Protein AF-A0A3E2NB22-F1 (afdb_monomer_lite)

Structure (mmCIF, N/CA/C/O backbone):
data_AF-A0A3E2NB22-F1
#
_entry.id   AF-A0A3E2NB22-F1
#
loop_
_atom_site.group_PDB
_atom_site.id
_atom_site.type_symbol
_atom_site.label_atom_id
_atom_site.label_alt_id
_atom_site.label_comp_id
_atom_site.label_asym_id
_atom_site.label_entity_id
_atom_site.label_seq_id
_atom_site.pdbx_PDB_ins_code
_atom_site.Cartn_x
_atom_site.Cartn_y
_atom_site.Cartn_z
_atom_site.occupancy
_atom_site.B_iso_or_equiv
_atom_site.auth_seq_id
_atom_site.auth_comp_id
_atom_site.auth_asym_id
_atom_site.auth_atom_id
_atom_site.pdbx_PDB_model_num
ATOM 1 N N . MET A 1 1 ? 12.118 -17.884 -17.580 1.00 45.94 1 MET A N 1
ATOM 2 C CA . MET A 1 1 ? 10.967 -16.963 -17.712 1.00 45.94 1 MET A CA 1
ATOM 3 C C . MET A 1 1 ? 10.759 -16.250 -16.384 1.00 45.94 1 MET A C 1
ATOM 5 O O . MET A 1 1 ? 10.612 -16.933 -15.383 1.00 45.94 1 MET A O 1
ATOM 9 N N . ALA A 1 2 ? 10.777 -14.916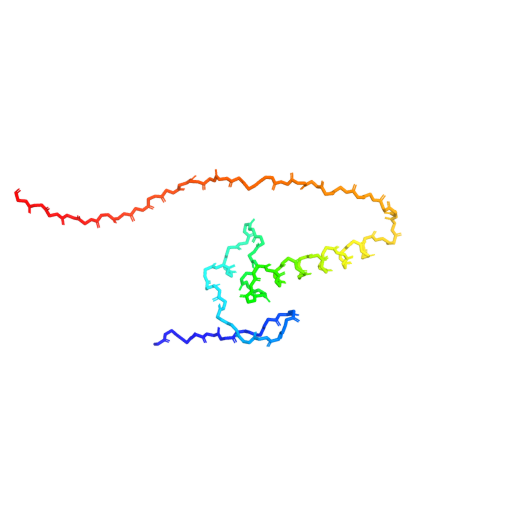 -16.342 1.00 56.53 2 ALA A N 1
ATOM 10 C CA . ALA A 1 2 ? 10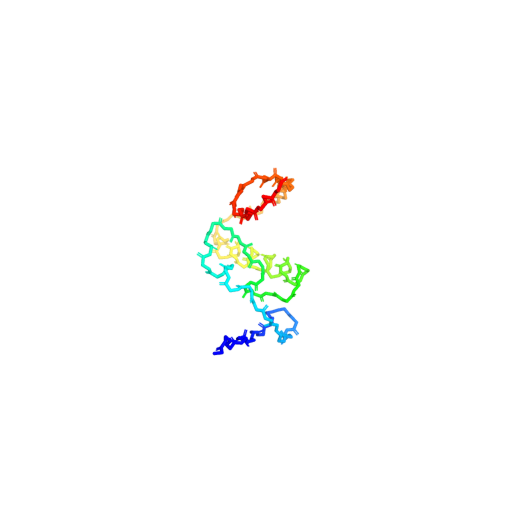.429 -14.177 -15.127 1.00 56.53 2 ALA A CA 1
ATOM 11 C C . ALA A 1 2 ? 8.907 -14.232 -14.945 1.00 56.53 2 ALA A C 1
ATOM 13 O O . ALA A 1 2 ? 8.161 -13.547 -15.644 1.00 56.53 2 ALA A O 1
ATOM 14 N N . TYR A 1 3 ? 8.431 -15.113 -14.070 1.00 58.81 3 TYR A N 1
ATOM 15 C CA . TYR A 1 3 ? 7.012 -15.221 -13.747 1.00 58.81 3 TYR A CA 1
ATOM 16 C C . TYR A 1 3 ? 6.576 -13.880 -13.151 1.00 58.81 3 TYR A C 1
ATOM 18 O O . TYR A 1 3 ? 7.038 -13.492 -12.079 1.00 58.81 3 TYR A O 1
ATOM 26 N N . LYS A 1 4 ? 5.717 -13.142 -13.863 1.00 71.62 4 LYS A N 1
ATOM 27 C CA . LYS A 1 4 ? 5.074 -11.934 -13.337 1.00 71.62 4 LYS A CA 1
ATOM 28 C C . LYS A 1 4 ? 4.147 -12.369 -12.203 1.00 71.62 4 LYS A C 1
ATOM 30 O O . LYS A 1 4 ? 2.989 -12.702 -12.438 1.00 71.62 4 LYS A O 1
ATOM 35 N N . VAL A 1 5 ? 4.676 -12.420 -10.983 1.00 80.06 5 VAL A N 1
ATOM 36 C CA . VAL A 1 5 ? 3.898 -12.706 -9.776 1.00 80.06 5 VAL A CA 1
ATOM 37 C C . VAL A 1 5 ? 2.869 -11.590 -9.633 1.00 80.06 5 VAL A C 1
ATOM 39 O O . VAL A 1 5 ? 3.227 -10.441 -9.396 1.00 80.06 5 VAL A O 1
ATOM 42 N N . GLN A 1 6 ? 1.592 -11.905 -9.835 1.00 87.75 6 GLN A N 1
ATOM 43 C CA . GLN A 1 6 ? 0.505 -10.952 -9.632 1.00 87.75 6 GLN A CA 1
ATOM 44 C C . GLN A 1 6 ? 0.041 -11.039 -8.179 1.00 87.75 6 GLN A C 1
ATOM 46 O O . GLN A 1 6 ? -0.224 -12.132 -7.679 1.00 87.75 6 GLN A O 1
ATOM 51 N N . LYS A 1 7 ? -0.050 -9.895 -7.497 1.00 88.44 7 LYS A N 1
ATOM 52 C CA . LYS A 1 7 ? -0.551 -9.799 -6.119 1.00 88.44 7 LYS A CA 1
ATOM 53 C C . LYS A 1 7 ? -1.887 -9.038 -6.113 1.00 88.44 7 LYS A C 1
ATOM 55 O O . LYS A 1 7 ? -2.073 -8.143 -6.940 1.00 88.44 7 LYS A O 1
ATOM 60 N N . PRO A 1 8 ? -2.834 -9.372 -5.219 1.00 92.00 8 PRO A N 1
ATOM 61 C CA . PRO A 1 8 ? -4.070 -8.611 -5.071 1.00 92.00 8 PRO A CA 1
ATOM 62 C C . PRO A 1 8 ? -3.832 -7.318 -4.277 1.00 92.00 8 PRO A C 1
ATOM 64 O O . PRO A 1 8 ? -3.152 -7.320 -3.248 1.00 92.00 8 PRO A O 1
ATOM 67 N N . CYS A 1 9 ? -4.422 -6.211 -4.725 1.00 92.62 9 CYS A N 1
ATOM 68 C CA . CYS A 1 9 ? -4.402 -4.938 -4.010 1.00 92.62 9 CYS A CA 1
ATOM 69 C C . CYS A 1 9 ? -5.190 -5.035 -2.698 1.00 92.62 9 CYS A C 1
ATOM 71 O O . CYS A 1 9 ? -6.334 -5.484 -2.683 1.00 92.62 9 CYS A O 1
ATOM 73 N N . LYS A 1 10 ? -4.61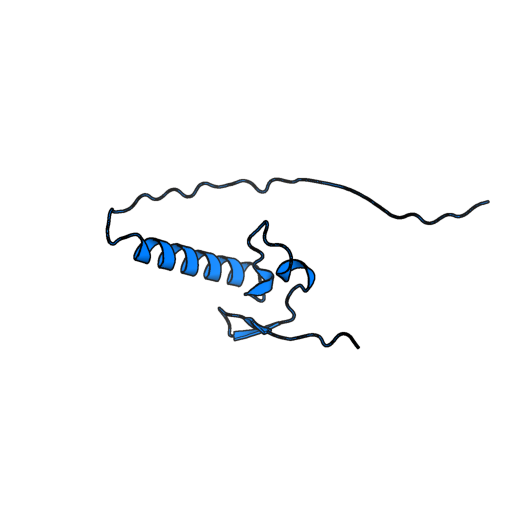3 -4.535 -1.601 1.00 91.06 10 LYS A N 1
ATOM 74 C CA . LYS A 1 10 ? -5.246 -4.566 -0.271 1.00 91.06 10 LYS A CA 1
ATOM 75 C C . LYS A 1 10 ? -6.443 -3.619 -0.101 1.00 91.06 10 LYS A C 1
ATOM 77 O O . LYS A 1 10 ? -7.156 -3.746 0.887 1.00 91.06 10 LYS A O 1
ATOM 82 N N . ILE A 1 11 ? -6.660 -2.686 -1.032 1.00 93.81 11 ILE A N 1
ATOM 83 C CA . ILE A 1 11 ? -7.772 -1.722 -0.984 1.00 93.81 11 ILE A CA 1
ATOM 84 C C . ILE A 1 11 ? -8.903 -2.124 -1.927 1.00 93.81 11 ILE A C 1
ATOM 86 O O . ILE A 1 11 ? -10.037 -2.271 -1.489 1.00 93.81 11 ILE A O 1
ATOM 90 N N . CYS A 1 12 ? -8.599 -2.333 -3.210 1.00 92.44 12 CYS A N 1
ATOM 91 C CA . CYS A 1 12 ? -9.617 -2.606 -4.228 1.00 92.44 12 CYS A CA 1
ATOM 92 C C . CYS A 1 12 ? -9.681 -4.072 -4.690 1.00 92.44 12 CYS A C 1
ATOM 94 O O . CYS A 1 12 ? -10.512 -4.402 -5.529 1.00 92.44 12 CYS A O 1
ATOM 96 N N . GLY A 1 13 ? -8.785 -4.947 -4.217 1.00 90.38 13 GLY A N 1
ATOM 97 C CA . GLY A 1 13 ? -8.767 -6.371 -4.576 1.00 90.38 13 GLY A CA 1
ATOM 98 C C . GLY A 1 13 ? -8.254 -6.697 -5.984 1.00 90.38 13 GLY A C 1
ATOM 99 O O . GLY A 1 13 ? -8.087 -7.869 -6.312 1.00 90.38 13 GLY A O 1
ATOM 100 N N . LYS A 1 14 ? -7.958 -5.693 -6.821 1.00 91.62 14 LYS A N 1
ATOM 101 C CA . LYS A 1 14 ? -7.466 -5.900 -8.193 1.00 91.62 14 LYS A CA 1
ATOM 102 C C . LYS A 1 14 ? -6.093 -6.571 -8.204 1.00 91.62 14 LYS A C 1
ATOM 104 O O . LYS A 1 14 ? -5.216 -6.208 -7.419 1.00 91.62 14 LYS A O 1
ATOM 109 N N . LEU A 1 15 ? -5.898 -7.505 -9.130 1.00 90.94 15 LEU A N 1
ATOM 110 C CA . LEU A 1 15 ? -4.594 -8.107 -9.396 1.00 90.94 15 LEU A CA 1
ATOM 111 C C . LEU A 1 15 ? -3.688 -7.089 -10.085 1.00 90.94 15 LEU A C 1
ATOM 113 O O . LEU A 1 15 ? -4.098 -6.416 -11.030 1.00 90.94 15 LEU A O 1
ATOM 117 N N . TYR A 1 16 ? -2.455 -6.970 -9.607 1.00 90.19 16 TYR A N 1
ATOM 118 C CA . TYR A 1 16 ? -1.464 -6.084 -10.198 1.00 90.19 16 TYR A CA 1
ATOM 119 C C . TYR A 1 16 ? -0.062 -6.691 -10.102 1.00 90.19 16 TYR A C 1
ATOM 121 O O . TYR A 1 16 ? 0.190 -7.602 -9.311 1.00 90.19 16 TYR A O 1
ATOM 129 N N . THR A 1 17 ? 0.859 -6.205 -10.939 1.00 88.44 17 THR A N 1
ATOM 130 C CA . THR A 1 17 ? 2.274 -6.589 -10.850 1.00 88.44 17 THR A CA 1
ATOM 131 C C . THR A 1 17 ? 2.980 -5.663 -9.851 1.00 88.44 17 THR A C 1
ATOM 133 O O . THR A 1 17 ? 3.103 -4.470 -10.143 1.00 88.44 17 THR A O 1
ATOM 136 N N . PRO A 1 18 ? 3.448 -6.167 -8.698 1.00 86.00 18 PRO A N 1
ATOM 137 C CA . PRO A 1 18 ? 4.252 -5.385 -7.776 1.00 86.00 18 PRO A CA 1
ATOM 138 C C . PRO A 1 18 ? 5.625 -5.080 -8.382 1.00 86.00 18 PRO A C 1
ATOM 140 O O . PRO A 1 18 ? 6.123 -5.772 -9.270 1.00 86.00 18 PRO A O 1
ATOM 143 N N . CYS A 1 19 ? 6.241 -4.017 -7.885 1.00 83.56 19 CYS A N 1
ATOM 144 C CA . CYS A 1 19 ? 7.610 -3.666 -8.234 1.00 83.56 19 CYS A CA 1
ATOM 145 C C . CYS A 1 19 ? 8.580 -4.647 -7.555 1.00 83.56 19 CYS A C 1
ATOM 147 O O . CYS A 1 19 ? 8.590 -4.725 -6.330 1.00 83.56 19 CYS A O 1
ATOM 149 N N . SER A 1 20 ? 9.372 -5.383 -8.345 1.00 76.62 20 SER A N 1
ATOM 150 C CA . SER A 1 20 ? 10.293 -6.420 -7.844 1.00 76.62 20 SER A CA 1
ATOM 151 C C . SER A 1 20 ? 11.427 -5.849 -6.987 1.00 76.62 20 SER A C 1
ATOM 153 O O . SER A 1 20 ? 11.811 -6.444 -5.986 1.00 76.62 20 SER A O 1
ATOM 155 N N . ASP A 1 21 ? 11.944 -4.680 -7.364 1.00 79.56 21 ASP A N 1
ATOM 156 C CA . ASP A 1 21 ? 13.025 -4.007 -6.634 1.00 79.56 21 ASP A CA 1
ATOM 157 C C . ASP A 1 21 ? 12.524 -3.367 -5.334 1.00 79.56 21 ASP A C 1
ATOM 159 O O . ASP A 1 21 ? 13.173 -3.417 -4.296 1.00 79.56 21 ASP A O 1
ATOM 163 N N . CYS A 1 22 ? 11.291 -2.859 -5.360 1.00 78.44 22 CYS A N 1
ATOM 164 C CA . CYS A 1 22 ? 10.675 -2.168 -4.233 1.00 78.44 22 CYS A CA 1
ATOM 165 C C . CYS A 1 22 ? 10.387 -3.078 -3.023 1.00 78.44 22 CYS A C 1
ATOM 167 O O . CYS A 1 22 ? 9.995 -2.571 -1.977 1.00 78.44 22 CYS A O 1
ATOM 169 N N . GLU A 1 23 ? 10.498 -4.404 -3.167 1.00 74.38 23 GLU A N 1
ATOM 170 C CA . GLU A 1 23 ? 10.374 -5.360 -2.055 1.00 74.38 23 GLU A CA 1
ATOM 171 C C . GLU A 1 23 ? 11.687 -5.505 -1.264 1.00 74.38 23 GLU A C 1
ATOM 173 O O . GLU A 1 23 ? 11.654 -5.844 -0.084 1.00 74.38 23 GLU A O 1
ATOM 178 N N . HIS A 1 24 ? 12.831 -5.208 -1.889 1.00 77.94 24 HIS A N 1
ATOM 179 C CA . HIS A 1 24 ? 14.154 -5.326 -1.268 1.00 77.94 24 HIS A CA 1
ATOM 180 C C . HIS A 1 24 ? 14.593 -4.028 -0.575 1.00 77.94 24 HIS A C 1
ATOM 182 O O . HIS A 1 24 ? 15.413 -4.056 0.346 1.00 77.94 24 HIS A O 1
ATOM 188 N N . ASP A 1 25 ? 14.014 -2.896 -0.975 1.00 77.81 25 ASP A N 1
ATOM 189 C CA . ASP A 1 25 ? 14.321 -1.589 -0.410 1.00 77.81 25 ASP A CA 1
ATOM 190 C C . ASP A 1 25 ? 13.497 -1.331 0.863 1.00 77.81 25 ASP A C 1
ATOM 192 O O . ASP A 1 25 ? 12.289 -1.090 0.831 1.00 77.81 25 ASP A O 1
ATOM 196 N N . ASN A 1 26 ? 14.162 -1.417 2.017 1.00 79.44 26 ASN A N 1
ATOM 197 C CA . ASN A 1 26 ? 13.557 -1.189 3.336 1.00 79.44 26 ASN A CA 1
ATOM 198 C C . ASN A 1 26 ? 13.743 0.255 3.830 1.00 79.44 26 ASN A C 1
ATOM 200 O O . ASN A 1 26 ? 13.366 0.590 4.954 1.00 79.44 26 ASN A O 1
ATOM 204 N N . THR A 1 27 ? 14.326 1.121 3.001 1.00 84.88 27 THR A N 1
ATOM 205 C CA . THR A 1 27 ? 14.653 2.504 3.364 1.00 84.88 27 THR A CA 1
ATOM 206 C C . THR A 1 27 ? 13.408 3.391 3.411 1.00 84.88 27 THR A C 1
ATOM 208 O O . THR A 1 27 ? 13.343 4.344 4.190 1.00 84.88 27 THR A O 1
ATOM 211 N N . ALA A 1 28 ? 12.403 3.090 2.581 1.00 84.31 28 ALA A N 1
ATOM 212 C CA . ALA A 1 28 ? 11.196 3.891 2.426 1.00 84.31 28 ALA A CA 1
ATOM 213 C C . ALA A 1 28 ? 9.938 3.026 2.263 1.00 84.31 28 ALA A C 1
ATOM 215 O O . ALA A 1 28 ? 9.978 1.872 1.846 1.00 84.31 28 ALA A O 1
ATOM 216 N N . PHE A 1 29 ? 8.774 3.605 2.570 1.00 84.75 29 PHE A N 1
ATOM 217 C CA . PHE A 1 29 ? 7.499 2.935 2.330 1.00 84.75 29 PHE A CA 1
ATOM 218 C C . PHE A 1 29 ? 7.147 2.950 0.835 1.00 84.75 29 PHE A C 1
ATOM 220 O O . PHE A 1 29 ? 6.731 3.974 0.286 1.00 84.75 29 PHE A O 1
ATOM 227 N N . HIS A 1 30 ? 7.262 1.795 0.181 1.00 89.75 30 HIS A N 1
ATOM 228 C CA . HIS A 1 30 ? 6.901 1.626 -1.224 1.00 89.75 30 HIS A CA 1
ATOM 229 C C . HIS A 1 30 ? 5.461 1.132 -1.384 1.00 89.75 30 HIS A C 1
ATOM 231 O O . HIS A 1 30 ? 5.183 -0.059 -1.292 1.00 89.75 30 HIS A O 1
ATOM 237 N N . TRP A 1 31 ? 4.531 2.026 -1.731 1.00 90.19 31 TRP A N 1
ATOM 238 C CA . TRP A 1 31 ? 3.117 1.666 -1.926 1.00 90.19 31 TRP A CA 1
ATOM 239 C C . TRP A 1 31 ? 2.888 0.559 -2.973 1.00 90.19 31 TRP A C 1
ATOM 241 O O . TRP A 1 31 ? 1.919 -0.193 -2.874 1.00 90.19 31 TRP A O 1
ATOM 251 N N . ARG A 1 32 ? 3.790 0.417 -3.957 1.00 88.56 32 ARG A N 1
ATOM 252 C CA . ARG A 1 32 ? 3.722 -0.605 -5.019 1.00 88.56 32 ARG A CA 1
ATOM 253 C C . ARG A 1 32 ? 3.847 -2.040 -4.497 1.00 88.56 32 ARG A C 1
ATOM 255 O O . ARG A 1 32 ? 3.567 -2.972 -5.243 1.00 88.56 32 ARG A O 1
ATOM 262 N N . THR A 1 33 ? 4.250 -2.258 -3.249 1.00 88.81 33 THR A N 1
ATOM 263 C CA . THR A 1 33 ? 4.288 -3.607 -2.655 1.00 88.81 33 THR A CA 1
ATOM 264 C C . THR A 1 33 ? 2.926 -4.048 -2.111 1.00 88.81 33 THR A C 1
ATOM 266 O O . THR A 1 33 ? 2.695 -5.246 -1.957 1.00 88.81 33 THR A O 1
ATOM 269 N N . VAL A 1 34 ? 2.000 -3.105 -1.885 1.00 90.06 34 VAL A N 1
ATOM 270 C CA . VAL A 1 34 ? 0.688 -3.354 -1.252 1.00 90.06 34 VAL A CA 1
ATOM 271 C C . VAL A 1 34 ? -0.523 -2.910 -2.086 1.00 90.06 34 VAL A C 1
ATOM 273 O O . VAL A 1 34 ? -1.638 -3.407 -1.882 1.00 90.06 34 VAL A O 1
ATOM 276 N N . ALA A 1 35 ? -0.334 -1.972 -3.017 1.00 92.69 35 ALA A N 1
ATOM 277 C CA . ALA A 1 35 ? -1.404 -1.339 -3.774 1.00 92.69 35 ALA A CA 1
ATOM 278 C C . ALA A 1 35 ? -1.107 -1.230 -5.275 1.00 92.69 35 ALA A C 1
ATOM 280 O O . ALA A 1 35 ? 0.041 -1.102 -5.699 1.00 92.69 35 ALA A O 1
ATOM 281 N N . CYS A 1 36 ? -2.178 -1.233 -6.076 1.00 91.19 36 CYS A N 1
ATOM 282 C CA . CYS A 1 36 ? -2.104 -1.113 -7.533 1.00 91.19 36 CYS A CA 1
ATOM 283 C C . CYS A 1 36 ? -1.941 0.333 -8.031 1.00 91.19 36 CYS A C 1
ATOM 285 O O . CYS A 1 36 ? -1.529 0.537 -9.169 1.00 91.19 36 CYS A O 1
ATOM 287 N N . SER A 1 37 ? -2.258 1.334 -7.204 1.00 91.25 37 SER A N 1
ATOM 288 C CA . SER A 1 37 ? -2.156 2.762 -7.527 1.00 91.25 37 SER A CA 1
ATOM 289 C C . SER A 1 37 ? -1.704 3.577 -6.313 1.00 91.25 37 SER A C 1
ATOM 291 O O . SER A 1 37 ? -1.770 3.106 -5.174 1.00 91.25 37 SER A O 1
ATOM 293 N N . VAL A 1 38 ? -1.261 4.813 -6.566 1.00 90.81 38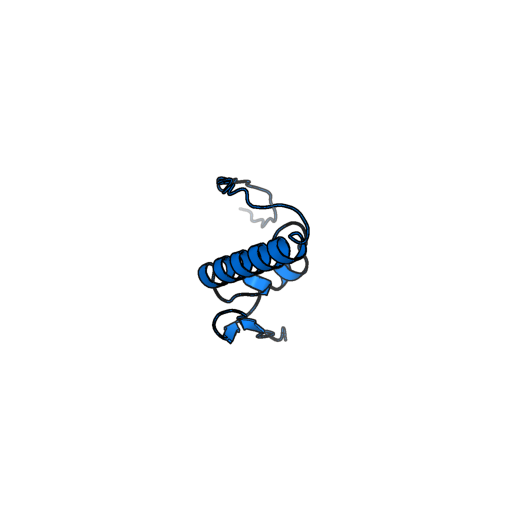 VAL A N 1
ATOM 294 C CA . VAL A 1 38 ? -0.854 5.764 -5.518 1.00 90.81 38 VAL A CA 1
ATOM 295 C C . VAL A 1 38 ? -2.015 6.054 -4.569 1.00 90.81 38 VAL A C 1
ATOM 297 O O . VAL A 1 38 ? -1.816 6.024 -3.359 1.00 90.81 38 VAL A O 1
ATOM 300 N N . GLU A 1 39 ? -3.221 6.251 -5.104 1.00 94.12 39 GLU A N 1
ATOM 301 C CA . GLU A 1 39 ? -4.437 6.525 -4.326 1.00 94.12 39 GLU A CA 1
ATOM 302 C C . GLU A 1 39 ? -4.722 5.393 -3.328 1.00 94.12 39 GLU A C 1
ATOM 304 O O . GLU A 1 39 ? -4.785 5.625 -2.121 1.00 94.12 39 GLU A O 1
ATOM 309 N N . CYS A 1 40 ? -4.735 4.137 -3.797 1.00 93.12 40 CYS A N 1
ATOM 310 C CA . CYS A 1 40 ? -4.880 2.974 -2.917 1.00 93.12 40 CYS A CA 1
ATOM 311 C C . CYS A 1 40 ? -3.712 2.850 -1.920 1.00 93.12 40 CYS A C 1
ATOM 313 O O . CYS A 1 40 ? -3.885 2.384 -0.795 1.00 93.12 40 CYS A O 1
ATOM 315 N N . GLY A 1 41 ? -2.506 3.261 -2.312 1.00 92.50 41 GLY A N 1
ATOM 316 C CA . GLY A 1 41 ? -1.344 3.309 -1.428 1.00 92.50 41 GLY A CA 1
ATOM 317 C C . GLY A 1 41 ? -1.511 4.290 -0.267 1.00 92.50 41 GLY A C 1
ATOM 318 O O . GLY A 1 41 ? -1.166 3.963 0.869 1.00 92.50 41 GLY A O 1
ATOM 319 N N . GLN A 1 42 ? -2.062 5.474 -0.540 1.00 92.38 42 GLN A N 1
ATOM 320 C CA . GLN A 1 42 ? -2.334 6.501 0.466 1.00 92.38 42 GLN A CA 1
ATOM 321 C C . GLN A 1 42 ? -3.431 6.057 1.431 1.00 92.38 42 GLN A C 1
ATOM 323 O O . GLN A 1 42 ? -3.241 6.155 2.643 1.00 92.38 42 GLN A O 1
ATOM 328 N N . GLU A 1 43 ? -4.532 5.503 0.918 1.00 94.50 43 GLU A N 1
ATOM 329 C CA . GLU A 1 43 ? -5.600 4.943 1.752 1.00 94.50 43 GLU A CA 1
ATOM 330 C C . GLU A 1 43 ? -5.081 3.830 2.670 1.00 94.50 43 GLU A C 1
ATOM 332 O O . GLU A 1 43 ? -5.406 3.793 3.858 1.00 94.50 43 GLU A O 1
ATOM 337 N N . TYR A 1 44 ? -4.236 2.939 2.142 1.00 93.69 44 TYR A N 1
ATOM 338 C CA . TYR A 1 44 ? -3.604 1.889 2.938 1.00 93.69 44 TYR A CA 1
ATOM 339 C C . TYR A 1 44 ? -2.713 2.474 4.037 1.00 93.69 44 TYR A C 1
ATOM 341 O O . TYR A 1 44 ? -2.818 2.074 5.195 1.00 93.69 44 TYR A O 1
ATOM 349 N N . LEU A 1 45 ? -1.867 3.448 3.695 1.00 91.75 45 LEU A N 1
ATOM 350 C CA . LEU A 1 45 ? -0.978 4.091 4.656 1.00 91.75 45 LEU A CA 1
ATOM 351 C C . LEU A 1 45 ? -1.764 4.793 5.773 1.00 91.75 45 LEU A C 1
ATOM 353 O O . LEU A 1 45 ? -1.412 4.636 6.938 1.00 91.75 45 LEU A O 1
ATOM 357 N N . GLN A 1 46 ? -2.844 5.509 5.443 1.00 91.12 46 GLN A N 1
ATOM 358 C CA . GLN A 1 46 ? -3.717 6.142 6.437 1.00 91.12 46 GLN A CA 1
ATOM 359 C C . GLN A 1 46 ? -4.320 5.111 7.395 1.00 91.12 46 GLN A C 1
ATOM 361 O O . GLN A 1 46 ? -4.204 5.274 8.606 1.00 91.12 46 GLN A O 1
ATOM 366 N N . LYS A 1 47 ? -4.868 4.003 6.874 1.00 90.69 47 LYS A N 1
ATOM 367 C CA . LYS A 1 47 ? -5.421 2.918 7.704 1.00 90.69 47 LYS A CA 1
ATOM 368 C C . LYS A 1 47 ? -4.378 2.320 8.648 1.00 90.69 47 LYS A C 1
ATOM 370 O O . LYS A 1 47 ? -4.675 2.083 9.814 1.00 90.69 47 LYS A O 1
ATOM 375 N N . VAL A 1 48 ? -3.155 2.099 8.162 1.00 90.38 48 VAL A N 1
ATOM 376 C CA . VAL A 1 48 ? -2.053 1.557 8.972 1.00 90.38 48 VAL A CA 1
ATOM 377 C C . VAL A 1 48 ? -1.614 2.537 10.059 1.00 90.38 48 VAL A C 1
ATOM 379 O O . VAL A 1 48 ? -1.364 2.113 11.184 1.00 90.38 48 VAL A O 1
ATOM 382 N N . ILE A 1 49 ? -1.522 3.833 9.747 1.00 90.25 49 ILE A N 1
ATOM 383 C CA . ILE A 1 49 ? -1.193 4.865 10.738 1.00 90.25 49 ILE A CA 1
ATOM 384 C C . ILE A 1 49 ? -2.278 4.911 11.816 1.00 90.25 49 ILE A C 1
ATOM 386 O O . ILE A 1 49 ? -1.946 4.839 12.993 1.00 90.25 49 ILE A O 1
ATOM 390 N N . SER A 1 50 ? -3.557 4.960 11.430 1.00 88.19 50 SER A N 1
ATOM 391 C CA . SER A 1 50 ? -4.674 4.976 12.380 1.00 88.19 50 SER A CA 1
ATOM 392 C C . SER A 1 50 ? -4.711 3.731 13.263 1.00 88.19 50 SER A C 1
ATOM 394 O O . SER A 1 50 ? -4.896 3.862 14.466 1.00 88.19 50 SER A O 1
ATOM 396 N N . ALA A 1 51 ? -4.496 2.537 12.700 1.00 88.62 51 ALA A N 1
ATOM 397 C CA . ALA A 1 51 ? -4.443 1.301 13.479 1.00 88.62 51 ALA A CA 1
ATOM 398 C C . ALA A 1 51 ? -3.306 1.339 14.512 1.00 88.62 51 ALA A C 1
ATOM 400 O O . ALA A 1 51 ? -3.541 1.136 15.696 1.00 88.62 51 ALA A O 1
ATOM 401 N N . ARG A 1 52 ? -2.094 1.720 14.089 1.00 85.50 52 ARG A N 1
ATOM 402 C CA . ARG A 1 52 ? -0.931 1.812 14.988 1.00 85.50 52 ARG A CA 1
ATOM 403 C C . ARG A 1 52 ? -1.069 2.897 16.061 1.00 85.50 52 ARG A C 1
ATOM 405 O O . ARG A 1 52 ? -0.492 2.750 17.137 1.00 85.50 52 ARG A O 1
ATOM 412 N N . ASP A 1 53 ? -1.800 3.977 15.778 1.00 79.69 53 ASP A N 1
ATOM 413 C CA . ASP A 1 53 ? -2.120 5.023 16.761 1.00 79.69 53 ASP A CA 1
ATOM 414 C C . ASP A 1 53 ? -3.088 4.497 17.833 1.00 79.69 53 ASP A C 1
ATOM 416 O O . ASP A 1 53 ? -2.925 4.801 19.011 1.00 79.69 53 ASP A O 1
ATOM 420 N N . ILE A 1 54 ? -4.052 3.653 17.444 1.00 65.44 54 ILE A N 1
ATOM 421 C CA . ILE A 1 54 ? -5.005 3.014 18.365 1.00 65.44 54 ILE A CA 1
ATOM 422 C C . ILE A 1 54 ? -4.283 2.047 19.311 1.00 65.44 54 ILE A C 1
ATOM 424 O O . ILE A 1 54 ? -4.531 2.089 20.513 1.00 65.44 54 ILE A O 1
ATOM 428 N N . ASP A 1 55 ? -3.340 1.248 18.806 1.00 60.91 55 ASP A N 1
ATOM 429 C CA . ASP A 1 55 ? -2.543 0.335 19.639 1.00 60.91 55 ASP A CA 1
ATOM 430 C C . ASP A 1 55 ? -1.633 1.071 20.645 1.00 60.91 55 ASP A C 1
ATOM 432 O O . ASP A 1 55 ? -1.310 0.530 21.701 1.00 60.91 55 ASP A O 1
ATOM 436 N N . ASN A 1 56 ? -1.249 2.325 20.369 1.00 58.16 56 ASN A N 1
ATOM 437 C CA . ASN A 1 56 ? -0.500 3.163 21.319 1.00 58.16 56 ASN A CA 1
ATOM 438 C C . ASN A 1 56 ? -1.408 3.938 22.290 1.00 58.16 56 ASN A C 1
ATOM 440 O O . ASN A 1 56 ? -0.934 4.483 23.287 1.00 58.16 56 ASN A O 1
ATOM 444 N N . LYS A 1 57 ? -2.723 3.961 22.049 1.00 52.41 57 LYS A N 1
ATOM 445 C CA . LYS A 1 57 ? -3.709 4.714 22.834 1.00 52.41 57 LYS A CA 1
ATOM 446 C C . LYS A 1 57 ? -4.410 3.902 23.921 1.00 52.41 57 LYS A C 1
ATOM 448 O O . LYS A 1 57 ? -5.539 4.207 24.293 1.00 52.41 57 LYS A O 1
ATOM 453 N N . SER A 1 58 ? -3.689 2.980 24.557 1.00 52.38 58 SER A N 1
ATOM 454 C CA . SER A 1 58 ? -3.888 2.781 25.999 1.00 52.38 58 SER A CA 1
ATOM 455 C C . SER A 1 58 ? -3.240 3.900 26.832 1.00 52.38 58 SER A C 1
ATOM 457 O O . SER A 1 58 ? -3.360 3.887 28.055 1.00 52.38 58 SER A O 1
ATOM 459 N N . ASN A 1 59 ? -2.576 4.892 26.215 1.00 51.16 59 ASN A N 1
ATOM 460 C CA . ASN A 1 59 ? -2.209 6.131 26.896 1.00 51.16 59 ASN A CA 1
ATOM 461 C C . ASN A 1 59 ? -2.101 7.334 25.925 1.00 51.16 59 ASN A C 1
ATOM 463 O O . ASN A 1 59 ? -1.237 7.372 25.059 1.00 51.16 59 ASN A O 1
ATOM 467 N N . THR A 1 60 ? -2.951 8.342 26.140 1.00 47.47 60 THR A N 1
ATOM 468 C CA . THR A 1 60 ? -2.867 9.727 25.625 1.00 47.47 60 THR A CA 1
ATOM 469 C C . THR A 1 60 ? -3.284 10.007 24.163 1.00 47.47 60 THR A C 1
ATOM 471 O O . THR A 1 60 ? -2.519 9.969 23.203 1.00 47.47 60 THR A O 1
ATOM 474 N N . GLU A 1 61 ? -4.569 10.345 24.023 1.00 56.12 61 GLU A N 1
ATOM 475 C CA . GLU A 1 61 ? -5.104 11.581 23.414 1.00 56.12 61 GLU A CA 1
ATOM 476 C C . GLU A 1 61 ? -4.180 12.364 22.450 1.00 56.12 61 GLU A C 1
ATOM 478 O O . GLU A 1 61 ? -3.236 13.045 22.827 1.00 56.12 61 GLU A O 1
ATOM 483 N N . ALA A 1 62 ? -4.402 12.201 21.145 1.00 66.81 62 ALA A N 1
ATOM 484 C CA . ALA A 1 62 ? -4.760 13.301 20.239 1.00 66.81 62 ALA A CA 1
ATOM 485 C C . ALA A 1 62 ? -3.726 14.436 20.137 1.00 66.81 62 ALA A C 1
ATOM 487 O O . ALA A 1 62 ? -3.777 15.444 20.832 1.00 66.81 62 ALA A O 1
ATOM 488 N N . THR A 1 63 ? -2.872 14.360 19.116 1.00 44.28 63 THR A N 1
ATOM 489 C CA . THR A 1 63 ? -2.393 15.583 18.466 1.00 44.28 63 THR A CA 1
ATOM 490 C C . THR A 1 63 ? -2.230 15.365 16.970 1.00 44.28 63 THR A C 1
ATOM 492 O O . THR A 1 63 ? -1.315 14.703 16.489 1.00 44.28 63 THR A O 1
ATOM 495 N N . ASN A 1 64 ? -3.150 15.976 16.226 1.00 65.88 64 ASN A N 1
ATOM 496 C CA . ASN A 1 64 ? -2.990 16.308 14.820 1.00 65.88 64 ASN A CA 1
ATOM 497 C C . ASN A 1 64 ? -1.644 17.010 14.599 1.00 65.88 64 ASN A C 1
ATOM 499 O O . ASN A 1 64 ? -1.473 18.157 15.007 1.00 65.88 64 ASN A O 1
ATOM 503 N N . ARG A 1 65 ? -0.715 16.364 13.890 1.00 47.78 65 ARG A N 1
ATOM 504 C CA . ARG A 1 65 ? 0.325 17.059 13.121 1.00 47.78 65 ARG A CA 1
ATOM 505 C C . ARG A 1 65 ? 0.546 16.347 11.797 1.00 47.78 65 ARG A C 1
ATOM 507 O O . ARG A 1 65 ? 1.466 15.549 11.636 1.00 47.78 65 ARG A O 1
ATOM 514 N N . VAL A 1 66 ? -0.272 16.733 10.821 1.00 49.81 66 VAL A N 1
ATOM 515 C CA . VAL A 1 66 ? 0.131 16.750 9.415 1.00 49.81 66 VAL A CA 1
ATOM 516 C C . VAL A 1 66 ? 1.407 17.593 9.337 1.00 49.81 66 VAL A C 1
ATOM 518 O O . VAL A 1 66 ? 1.364 18.819 9.328 1.00 49.81 66 VAL A O 1
ATOM 521 N N . LYS A 1 67 ? 2.575 16.944 9.352 1.00 42.09 67 LYS A N 1
ATOM 522 C CA . LYS A 1 67 ? 3.785 17.546 8.796 1.00 42.09 67 LYS A CA 1
ATOM 523 C C . LYS A 1 67 ? 3.772 17.225 7.316 1.00 42.09 67 LYS A C 1
ATOM 525 O O . LYS A 1 67 ? 4.228 16.166 6.895 1.00 42.09 67 LYS A O 1
ATOM 530 N N . GLU A 1 68 ? 3.233 18.172 6.564 1.00 44.56 68 GLU A N 1
ATOM 531 C CA . GLU A 1 68 ? 3.538 18.395 5.160 1.00 44.56 68 GLU A CA 1
ATOM 532 C C . GLU A 1 68 ? 5.065 18.285 4.985 1.00 44.56 68 GLU A C 1
ATOM 534 O O . GLU A 1 68 ? 5.830 19.175 5.361 1.00 44.56 68 GLU A O 1
ATOM 539 N N . ARG A 1 69 ? 5.547 17.131 4.515 1.00 45.28 69 ARG A N 1
ATOM 540 C CA . ARG A 1 69 ? 6.924 16.990 4.047 1.00 45.28 69 ARG A CA 1
ATOM 541 C C . ARG A 1 69 ? 6.868 17.111 2.537 1.00 45.28 69 ARG A C 1
ATOM 543 O O . ARG A 1 69 ? 6.393 16.213 1.849 1.00 45.28 69 ARG A O 1
ATOM 550 N N . LYS A 1 70 ? 7.317 18.273 2.063 1.00 37.53 70 LYS A N 1
ATOM 551 C CA . LYS A 1 70 ? 7.573 18.585 0.655 1.00 37.53 70 LYS A CA 1
ATOM 552 C C . LYS A 1 70 ? 8.271 17.401 -0.039 1.00 37.53 70 LYS A C 1
ATOM 554 O O . LYS A 1 70 ? 9.141 16.787 0.587 1.00 37.53 70 LYS A O 1
ATOM 559 N N . PRO A 1 71 ? 7.951 17.100 -1.313 1.00 37.31 71 PRO A N 1
ATOM 560 C CA . PRO A 1 71 ? 8.691 16.110 -2.085 1.00 37.31 71 PRO A CA 1
ATOM 561 C C . PRO A 1 71 ? 10.140 16.584 -2.209 1.00 37.31 71 PRO A C 1
ATOM 563 O O . PRO A 1 71 ? 10.425 17.586 -2.865 1.00 37.31 71 PRO A O 1
ATOM 566 N N . ASN A 1 72 ? 11.054 15.895 -1.527 1.00 39.00 72 ASN A N 1
ATOM 567 C CA . ASN A 1 72 ? 12.472 16.172 -1.661 1.00 39.00 72 ASN A CA 1
ATOM 568 C C . ASN A 1 72 ? 12.938 15.523 -2.965 1.00 39.00 72 ASN A C 1
ATOM 570 O O . ASN A 1 72 ? 13.050 14.304 -3.079 1.00 39.00 72 ASN A O 1
ATOM 574 N N . LYS A 1 73 ? 13.119 16.371 -3.976 1.00 45.94 73 LYS A N 1
ATOM 575 C CA . LYS A 1 73 ? 13.837 16.062 -5.203 1.00 45.94 73 LYS A CA 1
ATOM 576 C C . LYS A 1 73 ? 15.291 15.802 -4.820 1.00 45.94 73 LYS A C 1
ATOM 578 O O . LYS A 1 73 ? 16.030 16.743 -4.556 1.00 45.94 73 LYS A O 1
ATOM 583 N N . SER A 1 74 ? 15.698 14.544 -4.836 1.00 42.59 74 SER A N 1
ATOM 584 C CA . SER A 1 74 ? 17.107 14.167 -4.873 1.00 42.59 74 SER A CA 1
ATOM 585 C C . SER A 1 74 ? 17.329 13.218 -6.047 1.00 42.59 74 SER A C 1
ATOM 587 O O . SER A 1 74 ? 17.170 12.007 -5.944 1.00 42.59 74 SER A O 1
ATOM 589 N N . THR A 1 75 ? 17.662 13.836 -7.187 1.00 37.75 75 THR A N 1
ATOM 590 C CA . THR A 1 75 ? 18.808 13.479 -8.050 1.00 37.75 75 THR A CA 1
ATOM 591 C 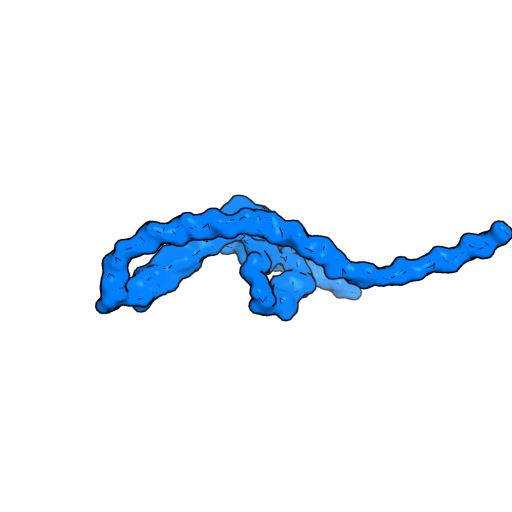C . THR A 1 75 ? 19.925 12.871 -7.186 1.00 37.75 75 THR A C 1
ATOM 593 O O . THR A 1 75 ? 20.133 13.342 -6.071 1.00 37.75 75 THR A O 1
ATOM 596 N N . SER A 1 76 ? 20.694 11.851 -7.544 1.00 39.09 76 SER A N 1
ATOM 597 C CA . SER A 1 76 ? 21.290 11.332 -8.792 1.00 39.09 76 SER A CA 1
ATOM 598 C C . SER A 1 76 ? 21.857 9.938 -8.387 1.00 39.09 76 SER A C 1
ATOM 600 O O . SER A 1 76 ? 21.790 9.601 -7.210 1.00 39.09 76 SER A O 1
ATOM 602 N N . VAL A 1 77 ? 22.369 9.037 -9.225 1.00 38.62 77 VAL A N 1
ATOM 603 C CA . VAL A 1 77 ? 23.621 9.116 -9.998 1.00 38.62 77 VAL A CA 1
ATOM 604 C C . VAL A 1 77 ? 23.700 7.859 -10.896 1.00 38.62 77 VAL A C 1
ATOM 606 O O . VAL A 1 77 ? 23.314 6.796 -10.425 1.00 38.62 77 VAL A O 1
ATOM 609 N N . ASN A 1 78 ? 24.164 8.054 -12.143 1.00 40.97 78 ASN A N 1
ATOM 610 C CA . ASN A 1 78 ? 24.923 7.200 -13.093 1.00 40.97 78 ASN A CA 1
ATOM 611 C C . ASN A 1 78 ? 24.751 5.658 -13.092 1.00 40.97 78 ASN A C 1
ATOM 613 O O . ASN A 1 78 ? 24.523 5.022 -12.079 1.00 40.97 78 ASN A O 1
ATOM 617 N N . GLU A 1 79 ? 24.881 4.945 -14.212 1.00 46.62 79 GLU A N 1
ATOM 618 C CA . GLU A 1 79 ? 26.032 4.924 -15.126 1.00 46.62 79 GLU A CA 1
ATOM 619 C C . GLU A 1 79 ? 25.746 3.959 -16.297 1.00 46.62 79 GLU A C 1
ATOM 621 O O . GLU A 1 79 ? 24.822 3.146 -16.208 1.00 46.62 79 GLU A O 1
ATOM 626 N N . LYS A 1 80 ? 26.649 3.980 -17.290 1.00 45.12 80 LYS A N 1
ATOM 627 C CA . LYS A 1 80 ? 26.882 3.050 -18.420 1.00 45.12 80 LYS A CA 1
ATOM 628 C C . LYS A 1 80 ? 26.447 3.615 -19.776 1.00 45.12 80 LYS A C 1
ATOM 630 O O . LYS A 1 80 ? 25.268 3.652 -20.099 1.00 45.12 80 LYS A O 1
ATOM 635 N N . GLU A 1 81 ? 27.347 4.302 -20.478 1.00 48.41 81 GLU A N 1
ATOM 636 C CA . GLU A 1 81 ? 28.462 3.730 -21.263 1.00 48.41 81 GLU A CA 1
ATOM 637 C C . GLU A 1 81 ? 27.933 3.025 -22.514 1.00 48.41 81 GLU A C 1
ATOM 639 O O . GLU A 1 81 ? 27.331 1.958 -22.439 1.00 48.41 81 GLU A O 1
ATOM 644 N N . SER A 1 82 ? 28.177 3.650 -23.663 1.00 52.91 82 SER A N 1
ATOM 645 C CA . SER A 1 82 ? 28.381 2.941 -24.920 1.00 52.91 82 SER A CA 1
ATOM 646 C C . SER A 1 82 ? 29.140 3.853 -25.880 1.00 52.91 82 SER A C 1
ATOM 648 O O . SER A 1 82 ? 28.668 4.923 -26.265 1.00 52.91 82 SER A O 1
ATOM 650 N N . GLU A 1 83 ? 30.349 3.394 -26.177 1.00 56.75 83 GLU A N 1
ATOM 651 C CA . GLU A 1 83 ? 31.277 3.798 -27.227 1.00 56.75 83 GLU A CA 1
ATOM 652 C C . GLU A 1 83 ? 30.629 3.930 -28.616 1.00 56.75 83 GLU A C 1
ATOM 654 O O . GLU A 1 83 ? 29.681 3.201 -28.923 1.00 56.75 83 GLU A O 1
ATOM 659 N N . GLN A 1 84 ? 31.216 4.796 -29.459 1.00 51.72 84 GLN A N 1
ATOM 660 C CA . GLN A 1 84 ? 31.602 4.590 -30.879 1.00 51.72 84 GLN A CA 1
ATOM 661 C C . GLN A 1 84 ? 31.939 5.971 -31.489 1.00 51.72 84 GLN A C 1
ATOM 663 O O . GLN A 1 84 ? 31.097 6.862 -31.474 1.00 51.72 84 GLN A O 1
ATOM 668 N N . ILE A 1 85 ? 33.217 6.320 -31.702 1.00 55.53 85 ILE A N 1
ATOM 669 C CA . ILE A 1 85 ? 34.062 6.066 -32.895 1.00 55.53 85 ILE A CA 1
ATOM 670 C C . ILE A 1 85 ? 33.407 6.578 -34.190 1.00 55.53 85 ILE A C 1
ATOM 672 O O . ILE A 1 85 ? 32.483 5.940 -34.680 1.00 55.53 85 ILE A O 1
ATOM 676 N N . GLU A 1 86 ? 33.901 7.702 -34.723 1.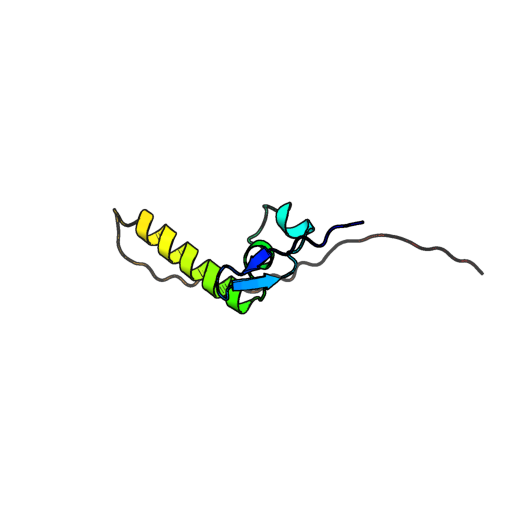00 50.03 86 GLU A N 1
ATOM 677 C CA . GLU A 1 86 ? 34.601 7.835 -36.024 1.00 50.03 86 GLU A CA 1
ATOM 678 C C . GLU A 1 86 ? 35.185 9.250 -36.182 1.00 50.03 86 GLU A C 1
ATOM 680 O O . GLU A 1 86 ? 34.497 10.233 -35.819 1.00 50.03 86 GLU A O 1
#

Secondary structure (DSSP, 8-state):
------EE-TTT--EE---SGGGT--SS--GGGT-SSHHHHHHHHHHHHHHHHHHHTTS---------------------------

Radius of gyration: 19.16 Å; chains: 1; bounding box: 44×36×63 Å

pLDDT: mean 71.59, std 20.05, range [37.31, 94.5]

Foldseek 3Di:
DPPQDWDAAPQPRDTDRADPVQVVDPPDDDLSVHHRDPVSSVVVVVVVVVVVVVVVPVDDDDDDDPPPDPPDDDDDDDDDDDDDDD

Sequence (86 aa):
MAYKVQKPCKICGKLYTPCSDCEHDNTAFHWRTVACSVECGQEYLQKVISARDIDNKSNTEATNRVKERKPNKSTSVNEKESEQIE

Organism: NCBI:txid253257